Protein AF-A0A6D2HNF1-F1 (afdb_monomer_lite)

Organism: NCBI:txid1685480

pLDDT: mean 80.27, std 5.78, range [59.34, 88.56]

Foldseek 3Di:
DDDDDDDDPVVCVVDVVSVVCVVVQKDKDKDKDKDWDWDQDVVPDTDIDIKIKIKIWIAGNVVRGTPDIDMDIDD

Structure (mmCIF, N/CA/C/O backbone):
data_AF-A0A6D2HNF1-F1
#
_entry.id   AF-A0A6D2HNF1-F1
#
loop_
_atom_site.group_PDB
_atom_site.id
_atom_site.type_symbol
_atom_site.label_atom_id
_atom_site.label_alt_id
_atom_site.label_comp_id
_atom_site.label_asym_id
_atom_site.label_entity_id
_atom_site.label_seq_id
_atom_site.pdbx_PDB_ins_code
_atom_site.Cartn_x
_atom_site.Cartn_y
_atom_site.Cartn_z
_atom_site.occupancy
_atom_site.B_iso_or_equiv
_atom_site.auth_seq_id
_atom_site.auth_comp_id
_atom_site.auth_asym_id
_atom_site.auth_atom_id
_atom_site.pdbx_PDB_model_num
ATOM 1 N N . MET A 1 1 ? 2.898 -14.686 3.345 1.00 59.34 1 MET A N 1
ATOM 2 C CA . MET A 1 1 ? 1.561 -14.493 2.746 1.00 59.34 1 MET A CA 1
ATOM 3 C C . MET A 1 1 ? 1.704 -14.843 1.276 1.00 59.34 1 MET A C 1
ATOM 5 O O . MET A 1 1 ? 2.619 -14.316 0.661 1.00 59.34 1 MET A O 1
ATOM 9 N N . ASN A 1 2 ? 0.909 -15.768 0.737 1.00 66.44 2 ASN A N 1
ATOM 10 C CA . ASN A 1 2 ? 0.978 -16.101 -0.689 1.00 66.44 2 ASN A CA 1
ATOM 11 C C . ASN A 1 2 ? 0.071 -15.127 -1.441 1.00 66.44 2 ASN A C 1
ATOM 13 O O . ASN A 1 2 ? -1.136 -15.127 -1.213 1.00 66.44 2 ASN A O 1
ATOM 17 N N . LEU A 1 3 ? 0.657 -14.275 -2.280 1.00 71.62 3 LEU A N 1
ATOM 18 C CA . LEU A 1 3 ? -0.065 -13.291 -3.080 1.00 71.62 3 LEU A CA 1
ATOM 19 C C . LEU A 1 3 ? 0.020 -13.696 -4.549 1.00 71.62 3 LEU A C 1
ATOM 21 O O . LEU A 1 3 ? 1.092 -14.031 -5.049 1.00 71.62 3 LEU A O 1
ATOM 25 N N . THR A 1 4 ? -1.114 -13.671 -5.239 1.00 77.81 4 THR A N 1
ATOM 26 C CA . THR A 1 4 ? -1.186 -13.941 -6.674 1.00 77.81 4 THR A CA 1
ATOM 27 C C . THR A 1 4 ? -1.823 -12.742 -7.348 1.00 77.81 4 THR A C 1
ATOM 29 O O . THR A 1 4 ? -2.962 -12.392 -7.049 1.00 77.81 4 THR A O 1
ATOM 32 N N . LEU A 1 5 ? -1.082 -12.115 -8.258 1.00 77.50 5 LEU A N 1
ATOM 33 C CA . LEU A 1 5 ? -1.578 -11.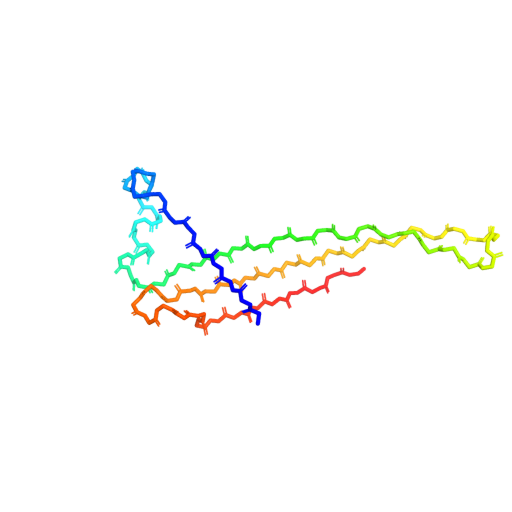028 -9.092 1.00 77.50 5 LEU A CA 1
ATOM 34 C C . LEU A 1 5 ? -1.849 -11.559 -10.489 1.00 77.50 5 LEU A C 1
ATOM 36 O O . LEU A 1 5 ? -0.990 -12.184 -11.105 1.00 77.50 5 LEU A O 1
ATOM 40 N N . THR A 1 6 ? -3.060 -11.318 -10.977 1.00 84.12 6 THR A N 1
ATOM 41 C CA . THR A 1 6 ? -3.468 -11.668 -12.339 1.00 84.12 6 THR A CA 1
ATOM 42 C C . THR A 1 6 ? -3.671 -10.382 -13.120 1.00 84.12 6 THR A C 1
ATOM 44 O O . THR A 1 6 ? -4.538 -9.582 -12.778 1.00 84.12 6 THR A O 1
ATOM 47 N N . LEU A 1 7 ? -2.863 -10.183 -14.160 1.00 79.44 7 LEU A N 1
ATOM 48 C CA . LEU A 1 7 ? -2.910 -9.001 -15.016 1.00 79.44 7 LEU A CA 1
ATOM 49 C C . LEU A 1 7 ? -3.532 -9.365 -16.365 1.00 79.44 7 LEU A C 1
ATOM 51 O O . LEU A 1 7 ? -3.140 -10.345 -16.998 1.00 79.44 7 LEU A O 1
ATOM 55 N N . MET A 1 8 ? -4.496 -8.563 -16.812 1.00 86.12 8 MET A N 1
ATOM 56 C CA . MET A 1 8 ? -5.086 -8.684 -18.145 1.00 86.12 8 MET A CA 1
ATOM 57 C C . MET A 1 8 ? -4.319 -7.778 -19.106 1.00 86.12 8 MET A C 1
ATOM 59 O O . MET A 1 8 ? -4.416 -6.559 -18.992 1.00 86.12 8 MET A O 1
ATOM 63 N N . ALA A 1 9 ? -3.580 -8.364 -20.051 1.00 83.50 9 ALA A N 1
ATOM 64 C CA . ALA A 1 9 ? -2.713 -7.615 -20.967 1.00 83.50 9 ALA A CA 1
ATOM 65 C C . ALA A 1 9 ? -3.468 -6.545 -21.779 1.00 83.50 9 ALA A C 1
ATOM 67 O O . ALA A 1 9 ? -2.990 -5.427 -21.906 1.00 83.50 9 ALA A O 1
ATOM 68 N N . ASP A 1 10 ? -4.676 -6.851 -22.252 1.00 85.31 10 ASP A N 1
ATOM 69 C CA . ASP A 1 10 ? -5.511 -5.924 -23.031 1.00 85.31 10 ASP A CA 1
ATOM 70 C C . ASP A 1 10 ? -5.899 -4.654 -22.243 1.00 85.31 10 ASP A C 1
ATOM 72 O O . ASP A 1 10 ? -5.788 -3.526 -22.730 1.00 85.31 10 ASP A O 1
ATOM 76 N N . ARG A 1 11 ? -6.252 -4.824 -20.962 1.00 83.56 11 ARG A N 1
ATOM 77 C CA . ARG A 1 11 ? -6.559 -3.705 -20.057 1.00 83.56 11 ARG A CA 1
ATOM 78 C C . ARG A 1 11 ? -5.313 -2.960 -19.606 1.00 83.56 11 ARG A C 1
ATOM 80 O O . ARG A 1 11 ? -5.369 -1.752 -19.424 1.00 83.56 11 ARG A O 1
ATOM 87 N N . LEU A 1 12 ? -4.200 -3.672 -19.445 1.00 82.75 12 LEU A N 1
ATOM 88 C CA . LEU A 1 12 ? -2.918 -3.069 -19.101 1.00 82.75 12 LEU A CA 1
ATOM 89 C C . LEU A 1 12 ? -2.425 -2.147 -20.225 1.00 82.75 12 LEU A C 1
ATOM 91 O O . LEU A 1 12 ? -1.943 -1.063 -19.941 1.00 82.75 12 LEU A O 1
ATOM 95 N N . LEU A 1 13 ? -2.599 -2.540 -21.492 1.00 83.94 13 LEU A N 1
ATOM 96 C CA . LEU A 1 13 ? -2.266 -1.702 -22.651 1.00 83.94 13 LEU A CA 1
ATOM 97 C C . LEU A 1 13 ? -3.218 -0.512 -22.824 1.00 83.94 13 LEU A C 1
ATOM 99 O O . LEU A 1 13 ? -2.812 0.520 -23.352 1.00 83.94 13 LEU A O 1
ATOM 103 N N . SER A 1 14 ? -4.470 -0.660 -22.388 1.00 88.06 14 SER A N 1
ATOM 104 C CA . SER A 1 14 ? -5.462 0.418 -22.429 1.00 88.06 14 SER A CA 1
ATOM 105 C C . SER A 1 14 ? -5.208 1.495 -21.373 1.00 88.06 14 SER A C 1
ATOM 107 O O . SER A 1 14 ? -5.602 2.639 -21.584 1.00 88.06 14 SER A O 1
ATOM 109 N N . GLU A 1 15 ? -4.540 1.148 -20.265 1.00 84.62 15 GLU A N 1
ATOM 110 C CA . GLU A 1 15 ? -4.309 2.054 -19.143 1.00 84.62 15 GLU A CA 1
ATOM 111 C C . GLU A 1 15 ? -2.837 2.455 -19.023 1.00 84.62 15 GLU A C 1
ATOM 113 O O . GLU A 1 15 ? -1.991 1.723 -18.503 1.00 84.62 15 GLU A O 1
ATOM 118 N N . SER A 1 16 ? -2.531 3.657 -19.508 1.00 82.88 16 SER A N 1
ATOM 119 C CA . SER A 1 16 ? -1.163 4.153 -19.683 1.00 82.88 16 SER A CA 1
ATOM 120 C C . SER A 1 16 ? -0.359 4.230 -18.384 1.00 82.88 16 SER A C 1
ATOM 122 O O . SER A 1 16 ? 0.839 3.961 -18.414 1.00 82.88 16 SER A O 1
ATOM 124 N N . GLN A 1 17 ? -1.006 4.535 -17.253 1.00 83.31 17 GLN A N 1
ATOM 125 C CA . GLN A 1 17 ? -0.363 4.575 -15.934 1.00 83.31 17 GLN A CA 1
ATOM 126 C C . GLN A 1 17 ? 0.072 3.181 -15.463 1.00 83.31 17 GLN A C 1
ATOM 128 O O . GLN A 1 17 ? 1.204 2.989 -15.030 1.00 83.31 17 GLN A O 1
ATOM 133 N N . LEU A 1 18 ? -0.793 2.172 -15.608 1.00 80.56 18 LEU A N 1
ATOM 134 C CA . LEU A 1 18 ? -0.432 0.802 -15.237 1.00 80.56 18 LEU A CA 1
ATOM 135 C C . LEU A 1 18 ? 0.636 0.227 -16.169 1.00 80.56 18 LEU A C 1
ATOM 137 O O . LEU A 1 18 ? 1.505 -0.519 -15.718 1.00 80.56 18 LEU A O 1
ATOM 141 N N . LEU A 1 19 ? 0.595 0.583 -17.455 1.00 83.25 19 LEU A N 1
ATOM 142 C CA . LEU A 1 19 ? 1.640 0.216 -18.403 1.00 83.25 19 LEU A CA 1
ATOM 143 C C . LEU A 1 19 ? 2.978 0.874 -18.050 1.00 83.25 19 LEU A C 1
ATOM 145 O O . LEU A 1 19 ? 4.003 0.197 -18.095 1.00 83.25 19 LEU A O 1
ATOM 149 N N . SER A 1 20 ? 2.993 2.159 -17.682 1.00 84.06 20 SER A N 1
ATOM 150 C CA . SER A 1 20 ? 4.226 2.840 -17.277 1.00 84.06 20 SER A CA 1
ATOM 151 C C . SER A 1 20 ? 4.812 2.260 -15.997 1.00 84.06 20 SER A C 1
ATOM 153 O O . SER A 1 20 ? 6.025 2.083 -15.927 1.00 84.06 20 SER A O 1
ATOM 155 N N . ASP A 1 21 ? 3.975 1.900 -15.026 1.00 82.19 21 ASP A N 1
ATOM 156 C CA . ASP A 1 21 ? 4.409 1.291 -13.765 1.00 82.19 21 ASP A CA 1
ATOM 157 C C . ASP A 1 21 ? 4.960 -0.125 -14.010 1.00 82.19 21 ASP A C 1
ATOM 159 O O . ASP A 1 21 ? 6.051 -0.481 -13.558 1.00 82.19 21 ASP A O 1
ATOM 163 N N . PHE A 1 22 ? 4.282 -0.908 -14.859 1.00 82.50 22 PHE A N 1
ATOM 164 C CA . PHE A 1 22 ? 4.763 -2.219 -15.300 1.00 82.50 22 PHE A CA 1
ATOM 165 C C . PHE A 1 22 ? 6.113 -2.129 -16.026 1.00 82.50 22 PHE A C 1
ATOM 167 O O . PHE A 1 22 ? 7.020 -2.911 -15.740 1.00 82.50 22 PHE A O 1
ATOM 174 N N . MET A 1 23 ? 6.262 -1.171 -16.946 1.00 82.12 23 MET A N 1
ATOM 175 C CA . MET A 1 23 ? 7.503 -0.946 -17.697 1.00 82.12 23 MET A CA 1
ATOM 176 C C . MET A 1 23 ? 8.626 -0.382 -16.819 1.00 82.12 23 MET A C 1
ATOM 178 O O . MET A 1 23 ? 9.792 -0.689 -17.061 1.00 82.12 23 MET A O 1
ATOM 182 N N . SER A 1 24 ? 8.286 0.401 -15.792 1.00 83.62 24 SER A N 1
ATOM 183 C CA . SER A 1 24 ? 9.232 0.876 -14.772 1.00 83.62 24 SER A CA 1
ATOM 184 C C . SER A 1 24 ? 9.711 -0.259 -13.864 1.00 83.62 24 SER A C 1
ATOM 186 O O . SER A 1 24 ? 10.770 -0.154 -13.251 1.00 83.62 24 SER A O 1
ATOM 188 N N . GLY A 1 25 ? 8.972 -1.371 -13.832 1.00 81.81 25 GLY A N 1
ATOM 189 C CA . GLY A 1 25 ? 9.345 -2.599 -13.143 1.00 81.81 25 GLY A CA 1
ATOM 190 C C . GLY A 1 25 ? 8.767 -2.732 -11.738 1.00 81.81 25 GLY A C 1
ATOM 191 O O . GLY A 1 25 ? 9.020 -3.763 -11.118 1.00 81.81 25 GLY A O 1
ATOM 192 N N . ASP A 1 26 ? 7.973 -1.765 -11.272 1.00 83.62 26 ASP A N 1
ATOM 193 C CA . ASP A 1 26 ? 7.355 -1.717 -9.944 1.00 83.62 26 ASP A CA 1
ATOM 194 C C . ASP A 1 26 ? 5.893 -1.265 -10.059 1.00 83.62 26 ASP A C 1
ATOM 196 O O . ASP A 1 26 ? 5.602 -0.214 -10.624 1.00 83.62 26 ASP A O 1
ATOM 200 N N . ILE A 1 27 ? 4.969 -2.057 -9.514 1.00 86.38 27 ILE A N 1
ATOM 201 C CA . ILE A 1 27 ? 3.532 -1.766 -9.521 1.00 86.38 27 ILE A CA 1
ATOM 202 C C . ILE A 1 27 ? 3.079 -1.458 -8.089 1.00 86.38 27 ILE A C 1
ATOM 204 O O . ILE A 1 27 ? 3.013 -2.384 -7.265 1.00 86.38 27 ILE A O 1
ATOM 208 N N . PRO A 1 28 ? 2.716 -0.199 -7.788 1.00 84.94 28 PRO A N 1
ATOM 209 C CA . PRO A 1 28 ? 2.122 0.164 -6.510 1.00 84.94 28 PRO A CA 1
ATOM 210 C C . PRO A 1 28 ? 0.641 -0.245 -6.465 1.00 84.94 28 PRO A C 1
ATOM 212 O O . PRO A 1 28 ? -0.162 0.126 -7.320 1.00 84.94 28 PRO A O 1
ATOM 215 N N . LEU A 1 29 ? 0.254 -0.999 -5.439 1.00 83.69 29 LEU A N 1
ATOM 216 C CA . LEU A 1 29 ? -1.112 -1.441 -5.175 1.00 83.69 29 LEU A CA 1
ATOM 217 C C . LEU A 1 29 ? -1.556 -0.971 -3.794 1.00 83.69 29 LEU A C 1
ATOM 219 O O . LEU A 1 29 ? -0.918 -1.286 -2.795 1.00 83.69 29 LEU A O 1
ATOM 223 N N . ASN A 1 30 ? -2.708 -0.311 -3.725 1.00 85.06 30 ASN A N 1
ATOM 224 C CA . ASN A 1 30 ? -3.312 0.087 -2.457 1.00 85.06 30 ASN A CA 1
ATOM 225 C C . ASN A 1 30 ? -4.501 -0.823 -2.164 1.00 85.06 30 ASN A C 1
ATOM 227 O O . ASN A 1 30 ? -5.456 -0.907 -2.940 1.00 85.06 30 ASN A O 1
ATOM 231 N N . THR A 1 31 ? -4.439 -1.528 -1.043 1.00 83.56 31 THR A N 1
ATOM 232 C CA . THR A 1 31 ? -5.487 -2.440 -0.586 1.00 83.56 31 THR A CA 1
ATOM 233 C C . THR A 1 31 ? -6.144 -1.871 0.656 1.00 83.56 31 THR A C 1
ATOM 235 O O . THR A 1 31 ? -5.473 -1.388 1.559 1.00 83.56 31 THR A O 1
ATOM 238 N N . PHE A 1 32 ? -7.471 -1.910 0.719 1.00 85.00 32 PHE A N 1
ATOM 239 C CA . PHE A 1 32 ? -8.206 -1.369 1.853 1.00 85.00 32 PHE A CA 1
ATOM 240 C C . PHE A 1 32 ? -9.260 -2.363 2.324 1.00 85.00 32 PHE A C 1
ATOM 242 O O . PHE A 1 32 ? -10.134 -2.775 1.562 1.00 85.00 32 PHE A O 1
ATOM 249 N N . VAL A 1 33 ? -9.175 -2.751 3.592 1.00 83.56 33 VAL A N 1
ATOM 250 C CA . VAL A 1 33 ? -10.023 -3.759 4.225 1.00 83.56 33 VAL A CA 1
ATOM 251 C C . VAL A 1 33 ? -10.710 -3.142 5.435 1.00 83.56 33 VAL A C 1
ATOM 253 O O . VAL A 1 33 ? -10.065 -2.664 6.359 1.00 83.56 33 VAL A O 1
ATOM 256 N N . LYS A 1 34 ? -12.042 -3.179 5.465 1.00 84.31 34 LYS A N 1
ATOM 257 C CA . LYS A 1 34 ? -12.839 -2.787 6.635 1.00 84.31 34 LYS A CA 1
ATOM 258 C C . LYS A 1 34 ? -13.368 -4.032 7.330 1.00 84.31 34 LYS A C 1
ATOM 260 O O . LYS A 1 34 ? -14.166 -4.766 6.755 1.00 84.31 34 LYS A O 1
ATOM 265 N N . VAL A 1 35 ? -12.965 -4.236 8.578 1.00 82.06 35 VAL A N 1
ATOM 266 C CA . VAL A 1 35 ? -13.440 -5.316 9.442 1.00 82.06 35 VAL A CA 1
ATOM 267 C C . VAL A 1 35 ? -14.392 -4.730 10.481 1.00 82.06 35 VAL A C 1
ATOM 269 O O . VAL A 1 35 ? -13.984 -4.068 11.432 1.00 82.06 35 VAL A O 1
ATOM 272 N N . ALA A 1 36 ? -15.689 -4.970 10.296 1.00 79.69 36 ALA A N 1
ATOM 273 C CA . ALA A 1 36 ? -16.706 -4.643 11.290 1.00 79.69 36 ALA A CA 1
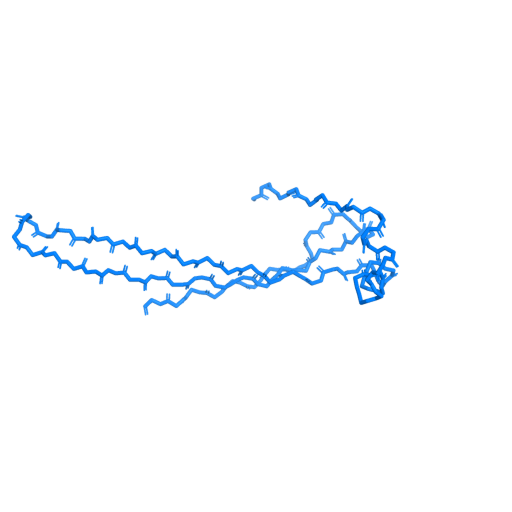ATOM 274 C C . ALA A 1 36 ? -17.002 -5.883 12.144 1.00 79.69 36 ALA A C 1
ATOM 276 O O . ALA A 1 36 ? -17.433 -6.913 11.630 1.00 79.69 36 ALA A O 1
ATOM 277 N N . GLY A 1 37 ? -16.777 -5.779 13.450 1.00 76.12 37 GLY A N 1
ATOM 278 C CA . GLY A 1 37 ? -17.067 -6.818 14.429 1.00 76.12 37 GLY A CA 1
ATOM 279 C C . GLY A 1 37 ? -18.155 -6.380 15.405 1.00 76.12 37 GLY A C 1
ATOM 280 O O . GLY A 1 37 ? -18.369 -5.194 15.664 1.00 76.12 37 GLY A O 1
ATOM 281 N N . LYS A 1 38 ? -18.855 -7.351 15.987 1.00 77.19 38 LYS A N 1
ATOM 282 C CA . LYS A 1 38 ? -19.782 -7.110 17.092 1.00 77.19 38 LYS A CA 1
ATOM 283 C C . LYS A 1 38 ? -19.341 -7.952 18.273 1.00 77.19 38 LYS A C 1
ATOM 285 O O . LYS A 1 38 ? -19.436 -9.174 18.223 1.00 77.19 38 LYS A O 1
ATOM 290 N N . VAL A 1 39 ? -18.855 -7.300 19.321 1.00 75.69 39 VAL A N 1
ATOM 291 C CA . VAL A 1 39 ? -18.402 -7.977 20.537 1.00 75.69 39 VAL A CA 1
ATOM 292 C C . VAL A 1 39 ? -19.559 -7.989 21.524 1.00 75.69 39 VAL A C 1
ATOM 294 O O . VAL A 1 39 ? -20.110 -6.935 21.844 1.00 75.69 39 VAL A O 1
ATOM 297 N N . SER A 1 40 ? -19.954 -9.176 21.989 1.00 74.94 40 SER A N 1
ATOM 298 C CA . SER A 1 40 ? -20.946 -9.302 23.055 1.00 74.94 40 SER A CA 1
ATOM 299 C C . SER A 1 40 ? -20.248 -9.687 24.352 1.00 74.94 40 SER A C 1
ATOM 301 O O . SER A 1 40 ? -19.734 -10.794 24.472 1.00 74.94 40 SER A O 1
ATOM 303 N N . VAL A 1 41 ? -20.247 -8.785 25.331 1.00 75.19 41 VAL A N 1
ATOM 304 C CA . VAL A 1 41 ? -19.750 -9.078 26.677 1.00 75.19 41 VAL A CA 1
ATOM 305 C C . VAL A 1 41 ? -20.915 -9.644 27.487 1.00 75.19 41 VAL A C 1
ATOM 307 O O . VAL A 1 41 ? -21.953 -8.993 27.636 1.00 75.19 41 VAL A O 1
ATOM 310 N N . LEU A 1 42 ? -20.760 -10.892 27.945 1.00 76.38 42 LEU A N 1
ATOM 311 C CA . LEU A 1 42 ? -21.724 -11.629 28.779 1.00 76.38 42 LEU A CA 1
ATOM 312 C C . LEU A 1 42 ? -23.143 -11.753 28.184 1.00 76.38 42 LEU A C 1
ATOM 314 O O . LEU A 1 42 ? -24.096 -11.984 28.913 1.00 76.38 42 LEU A O 1
ATOM 318 N N . ASN A 1 43 ? -23.304 -11.602 26.863 1.00 64.25 43 ASN A N 1
ATOM 319 C CA . ASN A 1 43 ? -24.600 -11.581 26.162 1.00 64.25 43 ASN A CA 1
ATOM 320 C C . ASN A 1 43 ? -25.558 -10.426 26.562 1.00 64.25 43 ASN A C 1
ATOM 322 O O . ASN A 1 43 ? -26.676 -10.364 26.053 1.00 64.25 43 ASN A O 1
ATOM 326 N N . ILE A 1 44 ? -25.116 -9.484 27.409 1.00 70.00 44 ILE A N 1
ATOM 327 C CA . ILE A 1 44 ? -25.910 -8.332 27.888 1.00 70.00 44 ILE A CA 1
ATOM 328 C C . ILE A 1 44 ? -25.501 -7.046 27.155 1.00 70.00 44 ILE A C 1
ATOM 330 O O . ILE A 1 44 ? -26.353 -6.277 26.717 1.00 70.00 44 ILE A O 1
ATOM 334 N N . PHE A 1 45 ? -24.196 -6.839 26.946 1.00 69.69 45 PHE A N 1
ATOM 335 C CA . PHE A 1 45 ? -23.662 -5.638 26.301 1.00 69.69 45 PHE A CA 1
ATOM 336 C C . PHE A 1 45 ? -23.124 -5.963 24.910 1.00 69.69 45 PHE A C 1
ATOM 338 O O . PHE A 1 45 ? -22.277 -6.841 24.756 1.00 69.69 45 PHE A O 1
ATOM 345 N N . LYS A 1 46 ? -23.625 -5.260 23.888 1.00 73.38 46 LYS A N 1
ATOM 346 C CA . LYS A 1 46 ? -23.232 -5.424 22.480 1.00 73.38 46 LYS A CA 1
ATOM 347 C C . LYS A 1 46 ? -22.475 -4.181 22.018 1.00 73.38 46 LYS A C 1
ATOM 349 O O . LYS A 1 46 ? -23.093 -3.144 21.800 1.00 73.38 46 LYS A O 1
ATOM 354 N N . PHE A 1 47 ? -21.171 -4.306 21.805 1.00 77.12 47 PHE A N 1
ATOM 355 C CA . PHE A 1 47 ? -20.324 -3.245 21.267 1.00 77.12 47 PHE A CA 1
ATOM 356 C C . PHE A 1 47 ? -20.094 -3.468 19.774 1.00 77.12 47 PHE A C 1
ATOM 358 O O . PHE A 1 47 ? -19.800 -4.582 19.336 1.00 77.12 47 PHE A O 1
ATOM 365 N N . LYS A 1 48 ? -20.254 -2.408 18.979 1.00 75.25 48 LYS A N 1
ATOM 366 C CA . LYS A 1 48 ? -19.831 -2.398 17.577 1.00 75.25 48 LYS A CA 1
ATOM 367 C C . LYS A 1 48 ? -18.374 -1.962 17.551 1.00 75.25 48 LYS A C 1
ATOM 369 O O . LYS A 1 48 ? -18.068 -0.877 18.030 1.00 75.25 48 LYS A O 1
ATOM 374 N N . VAL A 1 49 ? -17.509 -2.800 17.003 1.00 78.50 49 VAL A N 1
ATOM 375 C CA . VAL A 1 49 ? -16.110 -2.465 16.743 1.00 78.50 49 VAL A CA 1
ATOM 376 C C . VAL A 1 49 ? -15.930 -2.369 15.236 1.00 78.50 49 VAL A C 1
ATOM 378 O O . VAL A 1 49 ? -16.437 -3.207 14.491 1.00 78.50 49 VAL A O 1
ATOM 381 N N . GLN A 1 50 ? -15.257 -1.328 14.768 1.00 79.06 50 GLN A N 1
ATOM 382 C CA . GLN A 1 50 ? -14.915 -1.177 13.361 1.00 79.06 50 GLN A CA 1
ATOM 383 C C . GLN A 1 50 ? -13.423 -0.916 13.279 1.00 79.06 50 GLN A C 1
ATOM 385 O O . GLN A 1 50 ? -12.970 0.134 13.701 1.00 79.06 50 GLN A O 1
ATOM 390 N N . SER A 1 51 ? -12.682 -1.857 12.708 1.00 79.00 51 SER A N 1
ATOM 391 C CA . SER A 1 51 ? -11.280 -1.652 12.375 1.00 79.00 51 SER A CA 1
ATOM 392 C C . SER A 1 51 ? -11.151 -1.522 10.865 1.00 79.00 51 SER A C 1
ATOM 394 O O . SER A 1 51 ? -11.750 -2.288 10.108 1.00 79.00 51 SER A O 1
ATOM 396 N N . SER A 1 52 ? -10.409 -0.521 10.411 1.00 84.38 52 SER A N 1
ATOM 397 C CA . SER A 1 52 ? -10.042 -0.371 9.006 1.00 84.38 52 SER A CA 1
ATOM 398 C C . SER A 1 52 ? -8.548 -0.633 8.866 1.00 84.38 52 SER A C 1
ATOM 400 O O . SER A 1 52 ? -7.749 -0.142 9.652 1.00 84.38 52 SER A O 1
ATOM 402 N N . SER A 1 53 ? -8.152 -1.402 7.865 1.00 84.56 53 SER A N 1
ATOM 403 C CA . SER A 1 53 ? -6.759 -1.663 7.531 1.00 84.56 53 SER A CA 1
ATOM 404 C C . SER A 1 53 ? -6.509 -1.204 6.100 1.00 84.56 53 SER A C 1
ATOM 406 O O . SER A 1 53 ? -7.205 -1.638 5.186 1.00 84.56 53 SER A O 1
ATOM 408 N N . SER A 1 54 ? -5.561 -0.292 5.910 1.00 87.19 54 SER A N 1
ATOM 409 C CA . SER A 1 54 ? -5.053 0.095 4.591 1.00 87.19 54 SER A CA 1
ATOM 410 C C . SER A 1 54 ? -3.673 -0.511 4.432 1.00 87.19 54 SER A C 1
ATOM 412 O O . SER A 1 54 ? -2.887 -0.442 5.370 1.00 87.19 54 SER A O 1
ATOM 414 N N . CYS A 1 55 ? -3.361 -1.106 3.291 1.00 84.62 55 CYS A N 1
ATOM 415 C CA . CYS A 1 55 ? -2.029 -1.609 3.020 1.00 84.62 55 CYS A CA 1
ATOM 416 C C . CYS A 1 55 ? -1.567 -1.250 1.616 1.00 84.62 55 CYS A C 1
ATOM 418 O O . CYS A 1 55 ? -2.200 -1.636 0.629 1.00 84.62 55 CYS A O 1
ATOM 420 N N . ASP A 1 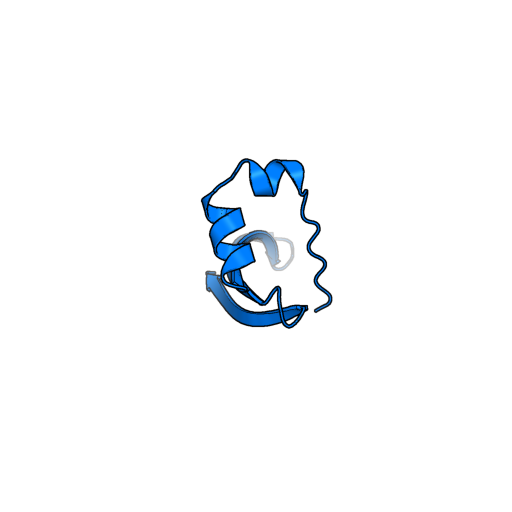56 ? -0.442 -0.551 1.567 1.00 88.56 56 ASP A N 1
ATOM 421 C CA . ASP A 1 56 ? 0.235 -0.123 0.357 1.00 88.56 56 ASP A CA 1
ATOM 422 C C . ASP A 1 56 ? 1.327 -1.156 0.052 1.00 88.56 56 ASP A C 1
ATOM 424 O O . ASP A 1 56 ? 2.224 -1.420 0.859 1.00 88.56 56 ASP A O 1
ATOM 428 N N . LEU A 1 57 ? 1.214 -1.811 -1.094 1.00 87.12 57 LEU A N 1
ATOM 429 C CA . LEU A 1 57 ? 2.059 -2.914 -1.530 1.00 87.12 57 LEU A CA 1
ATOM 430 C C . LEU A 1 57 ? 2.786 -2.485 -2.797 1.00 87.12 57 LEU A C 1
ATOM 432 O O . LEU A 1 57 ? 2.150 -2.044 -3.745 1.00 87.12 57 LEU A O 1
ATOM 436 N N . ASN A 1 58 ? 4.101 -2.658 -2.850 1.00 86.12 58 ASN A N 1
ATOM 437 C CA . ASN A 1 58 ? 4.862 -2.481 -4.080 1.00 86.12 58 ASN A CA 1
ATOM 438 C C . ASN A 1 58 ? 5.350 -3.841 -4.577 1.00 86.12 58 ASN A C 1
ATOM 440 O O . ASN A 1 58 ? 6.011 -4.568 -3.829 1.00 86.12 58 ASN A O 1
ATOM 444 N N . ILE A 1 59 ? 5.003 -4.198 -5.813 1.00 84.94 59 ILE A N 1
ATOM 445 C CA . ILE A 1 59 ? 5.428 -5.451 -6.438 1.00 84.94 59 ILE A CA 1
ATOM 446 C C . ILE A 1 59 ? 6.370 -5.150 -7.587 1.00 84.94 59 ILE A C 1
ATOM 448 O O . ILE A 1 59 ? 5.969 -4.558 -8.587 1.00 84.94 59 ILE A O 1
ATOM 452 N N . SER A 1 60 ? 7.589 -5.669 -7.487 1.00 81.50 60 SER A N 1
ATOM 453 C CA . SER A 1 60 ? 8.525 -5.642 -8.594 1.00 81.50 60 SER A CA 1
ATOM 454 C C . SER A 1 60 ? 8.156 -6.713 -9.618 1.00 81.50 60 SER A C 1
ATOM 456 O O . SER A 1 60 ? 8.180 -7.913 -9.330 1.00 81.50 60 SER A O 1
ATOM 458 N N . VAL A 1 61 ? 7.840 -6.286 -10.837 1.00 80.44 61 VAL A N 1
ATOM 459 C CA . VAL A 1 61 ? 7.539 -7.155 -11.984 1.00 80.44 61 VAL A CA 1
ATOM 460 C C . VAL A 1 61 ? 8.792 -7.896 -12.440 1.00 80.44 61 VAL A C 1
ATOM 462 O O . VAL A 1 61 ? 8.729 -9.087 -12.750 1.00 80.44 61 VAL A O 1
ATOM 465 N N . SER A 1 62 ? 9.939 -7.209 -12.429 1.00 77.50 62 SER A N 1
ATOM 466 C CA . SER A 1 62 ? 11.231 -7.775 -12.830 1.00 77.50 62 SER A CA 1
ATOM 467 C C . SER A 1 62 ? 11.660 -8.899 -11.885 1.00 77.50 62 SER A C 1
ATOM 469 O O . SER A 1 62 ? 11.987 -10.004 -12.320 1.00 77.50 62 SER A O 1
ATOM 471 N N . ASN A 1 63 ? 11.576 -8.653 -10.574 1.00 76.31 63 ASN A N 1
ATOM 472 C CA . ASN A 1 63 ? 11.971 -9.625 -9.554 1.00 76.31 63 ASN A CA 1
ATOM 473 C C . ASN A 1 63 ? 10.846 -10.584 -9.142 1.00 76.31 63 ASN A C 1
ATOM 475 O O . ASN A 1 63 ? 11.099 -11.504 -8.363 1.00 76.31 63 ASN A O 1
ATOM 479 N N . ARG A 1 64 ? 9.619 -10.377 -9.647 1.00 77.44 64 ARG A N 1
ATOM 480 C CA . ARG A 1 64 ? 8.402 -11.128 -9.288 1.00 77.44 64 ARG A CA 1
ATOM 481 C C . ARG A 1 64 ? 8.227 -11.258 -7.774 1.00 77.44 64 ARG A C 1
ATOM 483 O O . ARG A 1 64 ? 7.843 -12.313 -7.270 1.00 77.44 64 ARG A O 1
ATOM 490 N N . ASN A 1 65 ? 8.557 -10.193 -7.053 1.00 79.19 65 ASN A N 1
ATOM 491 C CA . ASN A 1 65 ? 8.575 -10.184 -5.598 1.00 79.19 65 ASN A CA 1
ATOM 492 C C . ASN A 1 65 ? 7.975 -8.887 -5.060 1.00 79.19 65 ASN A C 1
ATOM 494 O O . ASN A 1 65 ? 7.996 -7.853 -5.724 1.00 79.19 65 ASN A O 1
ATOM 498 N N . VAL A 1 66 ? 7.460 -8.950 -3.838 1.00 79.94 66 VAL A N 1
ATOM 499 C CA . VAL A 1 66 ? 6.995 -7.777 -3.103 1.00 79.94 66 VAL A CA 1
ATOM 500 C C . VAL A 1 66 ? 8.222 -7.038 -2.583 1.00 79.94 66 VAL A C 1
ATOM 502 O O . VAL A 1 66 ? 8.950 -7.550 -1.733 1.00 79.94 66 VAL A O 1
ATOM 505 N N . THR A 1 67 ? 8.470 -5.849 -3.119 1.00 81.38 67 THR A N 1
ATOM 506 C CA . THR A 1 67 ? 9.593 -4.985 -2.745 1.00 81.3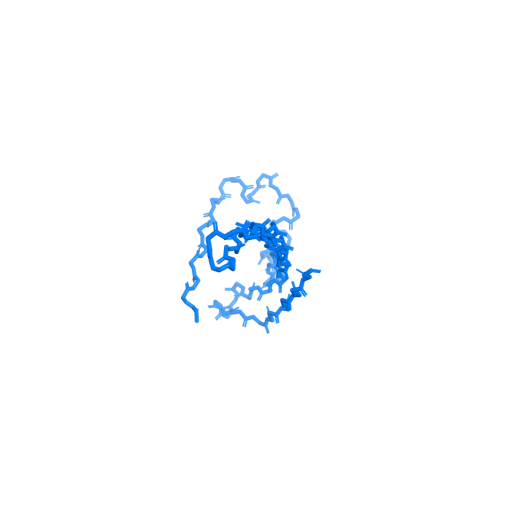8 67 THR A CA 1
ATOM 507 C C . THR A 1 67 ? 9.311 -4.239 -1.446 1.00 81.38 67 THR A C 1
ATOM 509 O O . THR A 1 67 ? 10.216 -4.059 -0.635 1.00 81.38 67 THR A O 1
ATOM 512 N N . SER A 1 68 ? 8.061 -3.832 -1.217 1.00 80.88 68 SER A N 1
ATOM 513 C CA . SER A 1 68 ? 7.655 -3.152 0.015 1.00 80.88 68 SER A CA 1
ATOM 514 C C . SER A 1 68 ? 6.208 -3.467 0.375 1.00 80.88 68 SER A C 1
ATOM 516 O O . SER A 1 68 ? 5.362 -3.622 -0.502 1.00 80.88 68 SER A O 1
ATOM 518 N N . GLN A 1 69 ? 5.930 -3.550 1.674 1.00 82.25 69 GLN A N 1
ATOM 519 C CA . GLN A 1 69 ? 4.580 -3.647 2.218 1.00 82.25 69 GLN A CA 1
ATOM 520 C C . GLN A 1 69 ? 4.461 -2.683 3.396 1.00 82.25 69 GLN A C 1
ATOM 522 O O . GLN A 1 69 ? 5.254 -2.740 4.340 1.00 82.25 69 GLN A O 1
ATOM 527 N N . HIS A 1 70 ? 3.477 -1.797 3.348 1.00 85.94 70 HIS A N 1
ATOM 528 C CA . HIS A 1 70 ? 3.216 -0.849 4.412 1.00 85.94 70 HIS A CA 1
ATOM 529 C C . HIS A 1 70 ? 1.737 -0.887 4.774 1.00 85.94 70 HIS A C 1
ATOM 531 O O . HIS A 1 70 ? 0.896 -0.356 4.058 1.00 85.94 70 HIS A O 1
ATOM 537 N N . CYS A 1 71 ? 1.416 -1.575 5.871 1.00 84.00 71 CYS A N 1
ATOM 538 C CA . CYS A 1 71 ? 0.044 -1.724 6.332 1.00 84.00 71 CYS A CA 1
ATOM 539 C C . CYS A 1 71 ? -0.211 -0.874 7.580 1.00 84.00 71 CYS A C 1
ATOM 541 O O . CYS A 1 71 ? 0.492 -0.993 8.584 1.00 84.00 71 CYS A O 1
ATOM 543 N N . PHE A 1 72 ? -1.270 -0.077 7.539 1.00 84.56 72 PHE A N 1
ATOM 544 C CA . PHE A 1 72 ? -1.786 0.717 8.639 1.00 84.56 72 PHE A CA 1
ATOM 545 C C . PHE A 1 72 ? -3.111 0.139 9.121 1.00 84.56 72 PHE A C 1
ATOM 547 O O . PHE A 1 72 ? -4.052 -0.013 8.343 1.00 84.56 72 PHE A O 1
ATOM 554 N N . CYS A 1 73 ? -3.217 -0.132 10.418 1.00 78.94 73 CYS A N 1
ATOM 555 C CA . CYS A 1 73 ? -4.483 -0.485 11.053 1.00 78.94 73 CYS A CA 1
ATOM 556 C C . CYS A 1 73 ? -5.000 0.713 11.854 1.00 78.94 73 CYS A C 1
ATOM 558 O O . CYS A 1 73 ? -4.341 1.164 12.787 1.00 78.94 73 CYS A O 1
ATOM 560 N N 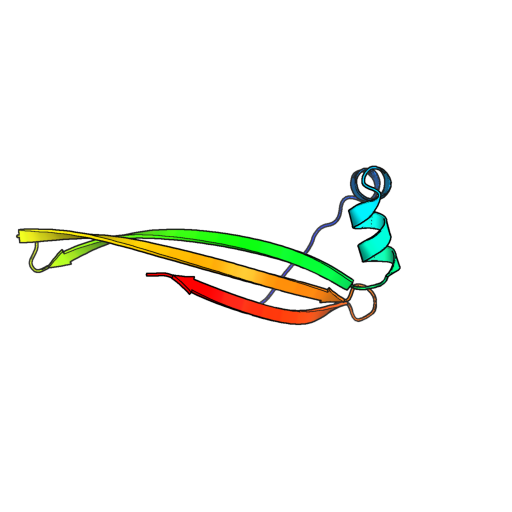. SER A 1 74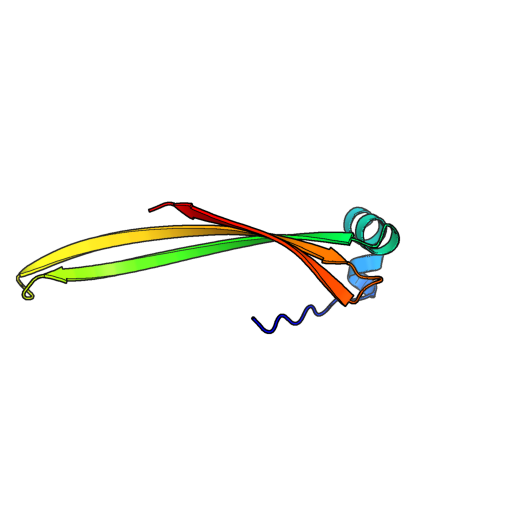 ? -6.185 1.209 11.506 1.00 73.94 74 SER A N 1
ATOM 561 C CA . SER A 1 74 ? -6.969 2.146 12.310 1.00 73.94 74 SER A CA 1
ATOM 562 C C . SER A 1 74 ? -8.096 1.394 13.028 1.00 73.94 74 SER A C 1
ATOM 564 O O . SER A 1 74 ? -8.704 0.467 12.484 1.00 73.94 74 SER A O 1
ATOM 566 N N . SER A 1 75 ? -8.312 1.730 14.300 1.00 64.25 75 SER A N 1
ATOM 567 C CA . SER A 1 75 ? -9.270 1.078 15.210 1.00 64.25 75 SER A CA 1
ATOM 568 C C . SER A 1 75 ? -10.256 2.088 15.770 1.00 64.25 75 SER A C 1
ATOM 570 O O . SER A 1 75 ? -9.865 3.273 15.855 1.00 64.25 75 SER A O 1
#

Sequence (75 aa):
MNLTLTLMADRLLSESQLLSDFMSGDIPLNTFVKVAGKVSVLNIFKFKVQSSSSCDLNISVSNRNVTSQHCFCSS

Radius of gyration: 18.15 Å; chains: 1; bounding box: 38×21×52 Å

Secondary structure (DSSP, 8-state):
--------HHHHHH-HHHHHHHHHTEEEEEEEEEEEEEEEETTTEEEEEEEEEEEEEEEETTTTEEEEEEEEEE-